Protein AF-U1Q7T6-F1 (afdb_monomer_lite)

Structure (mmCIF, N/CA/C/O backbone):
data_AF-U1Q7T6-F1
#
_entry.id   AF-U1Q7T6-F1
#
loop_
_atom_site.group_PDB
_atom_site.id
_atom_site.type_symbol
_atom_site.l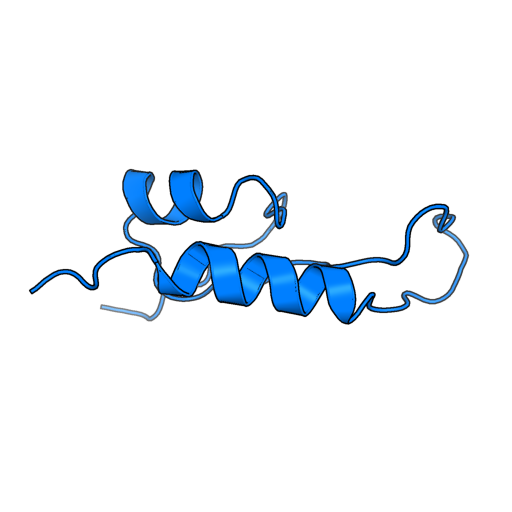abel_atom_id
_atom_site.label_alt_id
_atom_site.label_comp_id
_atom_site.label_asym_id
_atom_site.label_entity_id
_atom_site.label_seq_id
_atom_site.pdbx_PDB_ins_code
_atom_site.Cartn_x
_atom_site.Cartn_y
_atom_site.Cartn_z
_atom_site.occupancy
_atom_site.B_iso_or_equiv
_atom_site.auth_seq_id
_atom_site.auth_comp_id
_atom_site.auth_asym_id
_atom_site.auth_atom_id
_atom_site.pdbx_PDB_model_num
ATOM 1 N N . GLY A 1 1 ? -4.485 9.232 18.734 1.00 78.12 1 GLY A N 1
ATOM 2 C CA . GLY A 1 1 ? -3.047 8.894 18.678 1.00 78.12 1 GLY A CA 1
ATOM 3 C C . GLY A 1 1 ? -2.439 9.489 17.423 1.00 78.12 1 GLY A C 1
ATOM 4 O O . GLY A 1 1 ? -3.159 10.198 16.728 1.00 78.12 1 GLY A O 1
ATOM 5 N N . PRO A 1 2 ? -1.151 9.249 17.137 1.00 91.31 2 PRO A N 1
ATOM 6 C CA . PRO A 1 2 ? -0.543 9.690 15.884 1.00 91.31 2 PRO A CA 1
ATOM 7 C C . PRO A 1 2 ? -1.162 8.965 14.680 1.00 91.31 2 PRO A C 1
ATOM 9 O O . PRO A 1 2 ? -1.655 7.843 14.816 1.00 91.31 2 PRO A O 1
ATOM 12 N N . THR A 1 3 ? -1.098 9.589 13.505 1.00 91.69 3 THR A N 1
ATOM 13 C CA . THR A 1 3 ? -1.382 8.917 12.231 1.00 91.69 3 THR A CA 1
ATOM 14 C C . THR A 1 3 ? -0.313 7.860 11.962 1.00 91.69 3 THR A C 1
ATOM 16 O O . THR A 1 3 ? 0.881 8.133 12.089 1.00 91.69 3 THR A O 1
ATOM 19 N N . VAL A 1 4 ? -0.744 6.655 11.584 1.00 92.88 4 VAL A N 1
ATOM 20 C CA . VAL A 1 4 ? 0.140 5.538 11.229 1.00 92.88 4 VAL A CA 1
ATOM 21 C C . VAL A 1 4 ? 0.073 5.306 9.725 1.00 92.88 4 VAL A C 1
ATOM 23 O O . VAL A 1 4 ? -1.011 5.088 9.185 1.00 92.88 4 VAL A O 1
ATOM 26 N N . VAL A 1 5 ? 1.239 5.303 9.076 1.00 95.00 5 VAL A N 1
ATOM 27 C CA . VAL A 1 5 ? 1.390 4.994 7.649 1.00 95.00 5 VAL A CA 1
ATOM 28 C C . VAL A 1 5 ? 2.173 3.692 7.504 1.00 95.00 5 VAL A C 1
ATOM 30 O O . VAL A 1 5 ? 3.353 3.639 7.854 1.00 95.00 5 VAL A O 1
ATOM 33 N N . ALA A 1 6 ? 1.543 2.635 6.986 1.00 94.00 6 ALA A N 1
ATOM 34 C CA . ALA A 1 6 ? 2.246 1.382 6.712 1.00 94.00 6 ALA A CA 1
ATOM 35 C C . ALA A 1 6 ? 3.142 1.530 5.473 1.00 94.00 6 ALA A C 1
ATOM 37 O O . ALA A 1 6 ? 2.697 1.996 4.423 1.00 94.00 6 ALA A O 1
ATOM 38 N N . ALA A 1 7 ? 4.405 1.124 5.586 1.00 94.06 7 ALA A N 1
ATOM 39 C CA . ALA A 1 7 ? 5.403 1.247 4.528 1.00 94.06 7 ALA A CA 1
ATOM 40 C C . ALA A 1 7 ? 6.422 0.104 4.598 1.00 94.06 7 ALA A C 1
ATOM 42 O O . ALA A 1 7 ? 6.545 -0.566 5.619 1.00 94.06 7 ALA A O 1
ATOM 43 N N . GLY A 1 8 ? 7.186 -0.087 3.517 1.00 83.75 8 GLY A N 1
ATOM 44 C CA . GLY A 1 8 ? 8.164 -1.173 3.417 1.00 83.75 8 GLY A CA 1
ATOM 45 C C . GLY A 1 8 ? 7.468 -2.509 3.157 1.00 83.75 8 GLY A C 1
ATOM 46 O O . GLY A 1 8 ? 6.698 -2.999 3.965 1.00 83.75 8 GLY A O 1
ATOM 47 N N . ALA A 1 9 ? 7.694 -3.090 1.981 1.00 85.00 9 ALA A N 1
ATOM 48 C CA . ALA A 1 9 ? 7.049 -4.333 1.530 1.00 85.00 9 ALA A CA 1
ATOM 49 C C . ALA A 1 9 ? 5.521 -4.301 1.291 1.00 85.00 9 ALA A C 1
ATOM 51 O O . ALA A 1 9 ? 4.996 -5.293 0.799 1.00 85.00 9 ALA A O 1
ATOM 52 N N . VAL A 1 10 ? 4.828 -3.172 1.474 1.00 92.25 10 VAL A N 1
ATOM 53 C CA . VAL A 1 10 ? 3.424 -3.041 1.039 1.00 92.25 10 VAL A CA 1
ATOM 54 C C . VAL A 1 10 ? 3.319 -3.268 -0.477 1.00 92.25 10 VAL A C 1
ATOM 56 O O . VAL A 1 10 ? 4.113 -2.725 -1.262 1.00 92.25 10 VAL A O 1
ATOM 59 N N . ARG A 1 11 ? 2.372 -4.117 -0.893 1.00 89.19 11 ARG A N 1
ATOM 60 C CA . ARG A 1 11 ? 2.104 -4.474 -2.293 1.00 89.19 11 ARG A CA 1
ATOM 61 C C . ARG A 1 11 ? 0.612 -4.354 -2.595 1.00 89.19 11 ARG A C 1
ATOM 63 O O . ARG A 1 11 ? -0.184 -4.717 -1.734 1.00 89.19 11 ARG A O 1
ATOM 70 N N . PRO A 1 12 ? 0.239 -3.965 -3.826 1.00 88.44 12 PRO A N 1
ATOM 71 C CA . PRO A 1 12 ? -1.156 -3.876 -4.259 1.00 88.44 12 PRO A CA 1
ATOM 72 C C . PRO A 1 12 ? -2.000 -5.115 -3.940 1.00 88.44 12 PRO A C 1
ATOM 74 O O . PRO A 1 12 ? -3.105 -4.982 -3.432 1.00 88.44 12 PRO A O 1
ATOM 77 N N . HIS A 1 13 ? -1.470 -6.319 -4.193 1.00 87.44 13 HIS A N 1
ATOM 78 C CA . HIS A 1 13 ? -2.232 -7.563 -4.039 1.00 87.44 13 HIS A CA 1
ATOM 79 C C . HIS A 1 13 ? -2.535 -7.942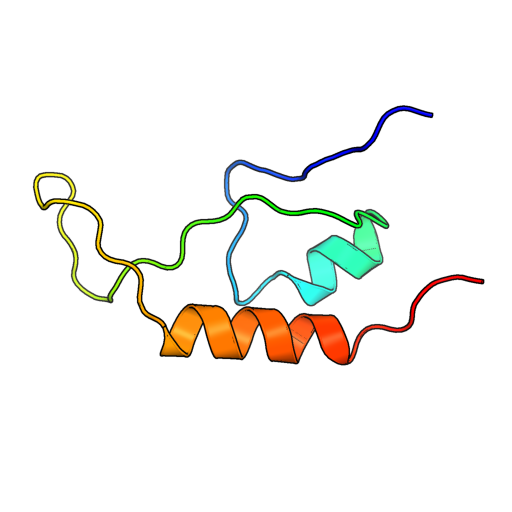 -2.578 1.00 87.44 13 HIS A C 1
ATOM 81 O O . HIS A 1 13 ? -3.377 -8.799 -2.354 1.00 87.44 13 HIS A O 1
ATOM 87 N N . GLY A 1 14 ? -1.814 -7.378 -1.602 1.00 88.81 14 GLY A N 1
ATOM 88 C CA . GLY A 1 14 ? -1.925 -7.731 -0.179 1.00 88.81 14 GLY A CA 1
ATOM 89 C C . GLY A 1 14 ? -2.528 -6.618 0.674 1.00 88.81 14 GLY A C 1
ATOM 90 O O . GLY A 1 14 ? -2.415 -6.649 1.895 1.00 88.81 14 GLY A O 1
ATOM 91 N N . LEU A 1 15 ? -3.101 -5.588 0.044 1.00 91.31 15 LEU A N 1
ATOM 92 C CA . LEU A 1 15 ? -3.606 -4.419 0.759 1.00 91.31 15 LEU A CA 1
ATOM 93 C C . LEU A 1 15 ? -4.825 -4.723 1.630 1.00 91.31 15 LEU A C 1
ATOM 95 O O . LEU A 1 15 ? -4.911 -4.175 2.722 1.00 91.31 15 LEU A O 1
ATOM 99 N N . VAL A 1 16 ? -5.744 -5.572 1.166 1.00 91.38 16 VAL A N 1
ATOM 100 C CA . VAL A 1 16 ? -6.946 -5.935 1.936 1.00 91.38 16 VAL A CA 1
ATOM 101 C C . VAL A 1 16 ? -6.540 -6.652 3.219 1.00 91.38 16 VAL A C 1
ATOM 103 O O . VAL A 1 16 ? -6.826 -6.147 4.300 1.00 91.38 16 VAL A O 1
ATOM 106 N N . ASP A 1 17 ? -5.747 -7.720 3.105 1.00 91.19 17 ASP A N 1
ATOM 107 C CA . ASP A 1 17 ? -5.228 -8.469 4.255 1.00 91.19 17 ASP A CA 1
ATOM 108 C C . ASP A 1 17 ? -4.464 -7.567 5.239 1.00 91.19 17 ASP A C 1
ATOM 110 O O . ASP A 1 17 ? -4.584 -7.709 6.458 1.00 91.19 17 ASP A O 1
ATOM 114 N N . LEU A 1 18 ? -3.680 -6.605 4.731 1.00 91.31 18 LEU A N 1
ATOM 115 C CA . LEU A 1 18 ? -2.969 -5.634 5.564 1.00 91.31 18 LEU A CA 1
ATOM 116 C C . LEU A 1 18 ? -3.941 -4.746 6.350 1.00 91.31 18 LEU A C 1
ATOM 118 O O . LEU A 1 18 ? -3.750 -4.549 7.550 1.00 91.31 18 LEU A O 1
ATOM 122 N N . VAL A 1 19 ? -4.965 -4.195 5.695 1.00 91.00 19 VAL A N 1
ATOM 123 C CA . VAL A 1 19 ? -5.962 -3.339 6.353 1.00 91.00 19 VAL A CA 1
ATOM 124 C C . VAL A 1 19 ? -6.755 -4.137 7.385 1.00 91.00 19 VAL A C 1
ATOM 126 O O . VAL A 1 19 ? -6.908 -3.670 8.511 1.00 91.00 19 VAL A O 1
ATOM 129 N N . GLU A 1 20 ? -7.198 -5.347 7.048 1.00 90.38 20 GLU A N 1
ATOM 130 C CA . GLU A 1 20 ? -7.983 -6.198 7.947 1.00 90.38 20 GLU A CA 1
ATOM 131 C C . GLU A 1 20 ? -7.181 -6.653 9.174 1.00 90.38 20 GLU A C 1
ATOM 133 O O . GLU A 1 20 ? -7.693 -6.631 10.291 1.00 90.38 20 GLU A O 1
ATOM 138 N N . SER A 1 21 ? -5.906 -7.012 8.999 1.00 91.50 21 SER A N 1
ATOM 139 C CA . SER A 1 21 ? -5.061 -7.511 10.095 1.00 91.50 21 SER A CA 1
ATOM 140 C C . SER A 1 21 ? -4.484 -6.421 11.001 1.00 91.50 21 SER A C 1
ATOM 142 O O . SER A 1 21 ? -4.151 -6.701 12.152 1.00 91.50 21 SER A O 1
ATOM 144 N N . THR A 1 22 ? -4.339 -5.186 10.506 1.00 90.50 22 THR A N 1
ATOM 145 C CA . THR A 1 22 ? -3.667 -4.102 11.250 1.00 90.50 22 THR A CA 1
ATOM 146 C C . THR A 1 22 ? -4.570 -2.924 11.593 1.00 90.50 22 THR A C 1
ATOM 148 O O . THR A 1 22 ? -4.231 -2.128 12.468 1.00 90.50 22 THR A O 1
ATOM 151 N N . GLY A 1 23 ? -5.692 -2.761 10.891 1.00 90.06 23 GLY A N 1
ATOM 152 C CA . GLY A 1 23 ? -6.544 -1.582 10.994 1.00 90.06 23 GLY A CA 1
ATOM 153 C C . GLY A 1 23 ? -5.909 -0.297 10.450 1.00 90.06 23 GLY A C 1
ATOM 154 O O . GLY A 1 23 ? -6.436 0.787 10.711 1.00 90.06 23 GLY A O 1
ATOM 155 N N . VAL A 1 24 ? -4.795 -0.370 9.711 1.00 91.56 24 VAL A N 1
ATOM 156 C CA . VAL A 1 24 ? -4.132 0.824 9.169 1.00 91.56 24 VAL A CA 1
ATOM 157 C C . VAL A 1 24 ? -5.046 1.586 8.201 1.00 91.56 24 VAL A C 1
ATOM 159 O O . VAL A 1 24 ? -5.871 0.998 7.502 1.00 91.56 24 VAL A O 1
ATOM 162 N N . ARG A 1 25 ? -4.911 2.916 8.172 1.00 89.44 25 ARG A N 1
ATOM 163 C CA . ARG A 1 25 ? -5.721 3.811 7.323 1.00 89.44 25 ARG A CA 1
ATOM 164 C C . ARG A 1 25 ? -4.932 4.505 6.222 1.00 89.44 25 ARG A C 1
ATOM 166 O O . ARG A 1 25 ? -5.527 4.984 5.265 1.00 89.44 25 ARG A O 1
ATOM 173 N N . GLU A 1 26 ? -3.609 4.531 6.337 1.00 93.25 26 GLU A N 1
ATOM 174 C CA . GLU A 1 26 ? -2.725 5.137 5.351 1.00 93.25 26 GLU A CA 1
ATOM 175 C C . GLU A 1 26 ? -1.600 4.170 4.988 1.00 93.25 26 GLU A C 1
ATOM 177 O O . GLU A 1 26 ? -1.022 3.498 5.845 1.00 93.25 26 GLU A O 1
ATOM 182 N N . VAL A 1 27 ? -1.281 4.095 3.697 1.00 94.19 27 VAL A N 1
ATOM 183 C CA . VAL A 1 27 ? -0.218 3.233 3.180 1.00 94.19 27 VAL A CA 1
ATOM 184 C C . VAL A 1 27 ? 0.686 4.019 2.245 1.00 94.19 27 VAL A C 1
ATOM 186 O O . VAL A 1 27 ? 0.226 4.793 1.407 1.00 94.19 27 VAL A O 1
ATOM 189 N N . HIS A 1 28 ? 1.985 3.772 2.351 1.00 94.88 28 HIS A N 1
ATOM 190 C CA . HIS A 1 28 ? 2.970 4.199 1.375 1.00 94.88 28 HIS A CA 1
ATOM 191 C C . HIS A 1 28 ? 3.507 2.958 0.665 1.00 94.88 28 HIS A C 1
ATOM 193 O O . HIS A 1 28 ? 4.174 2.102 1.250 1.00 94.88 28 HIS A O 1
ATOM 199 N N . MET A 1 29 ? 3.210 2.861 -0.627 1.00 93.44 29 MET A N 1
ATOM 200 C CA . MET A 1 29 ? 3.608 1.734 -1.457 1.00 93.44 29 MET A CA 1
ATOM 201 C C . MET A 1 29 ? 4.114 2.194 -2.818 1.00 93.44 29 MET A C 1
ATOM 203 O O . MET A 1 29 ? 3.801 3.285 -3.290 1.00 93.44 29 MET A O 1
ATOM 207 N N . ARG A 1 30 ? 4.851 1.301 -3.478 1.00 91.94 30 ARG A N 1
ATOM 208 C CA . ARG A 1 30 ? 5.213 1.452 -4.886 1.00 91.94 30 ARG A CA 1
ATOM 209 C C . ARG A 1 30 ? 4.212 0.697 -5.753 1.00 91.94 30 ARG A C 1
ATOM 211 O O . ARG A 1 30 ? 3.820 -0.414 -5.407 1.00 91.94 30 ARG A O 1
ATOM 218 N N . CYS A 1 31 ? 3.888 1.271 -6.905 1.00 93.31 31 CYS A N 1
ATOM 219 C CA . CYS A 1 31 ? 3.167 0.609 -7.991 1.00 93.31 31 CYS A CA 1
ATOM 220 C C . CYS A 1 31 ? 4.024 0.693 -9.261 1.00 93.31 31 CYS A C 1
ATOM 222 O O . CYS A 1 31 ? 3.707 1.495 -10.135 1.00 93.31 31 CYS A O 1
ATOM 224 N N . PRO A 1 32 ? 5.165 -0.016 -9.330 1.00 91.81 32 PRO A N 1
ATOM 225 C CA . PRO A 1 32 ? 6.062 0.092 -10.473 1.00 91.81 32 PRO A CA 1
ATOM 226 C C . PRO A 1 32 ? 5.424 -0.541 -11.713 1.00 91.81 32 PRO A C 1
ATOM 228 O O . PRO A 1 32 ? 4.657 -1.497 -11.589 1.00 91.81 32 PRO A O 1
ATOM 231 N N . ARG A 1 33 ? 5.782 -0.051 -12.902 1.00 92.12 33 ARG A N 1
ATOM 232 C CA . ARG A 1 33 ? 5.542 -0.807 -14.138 1.00 92.12 33 ARG A CA 1
ATOM 233 C C . ARG A 1 33 ? 6.228 -2.173 -14.062 1.00 92.12 33 ARG A C 1
ATOM 235 O O . ARG A 1 33 ? 7.275 -2.324 -13.431 1.00 92.12 33 ARG A O 1
ATOM 242 N N . GLU A 1 34 ? 5.630 -3.172 -14.698 1.00 86.69 34 GLU A N 1
ATOM 243 C CA . GLU A 1 34 ? 6.246 -4.494 -14.805 1.00 86.69 34 GLU A CA 1
ATOM 244 C C . GLU A 1 34 ? 7.532 -4.441 -15.639 1.00 86.69 34 GLU A C 1
ATOM 246 O O . GLU A 1 34 ? 7.670 -3.625 -16.550 1.00 86.69 34 GLU A O 1
ATOM 251 N N . GLY A 1 35 ? 8.483 -5.318 -15.309 1.00 89.06 35 GLY A N 1
ATOM 252 C CA . GLY A 1 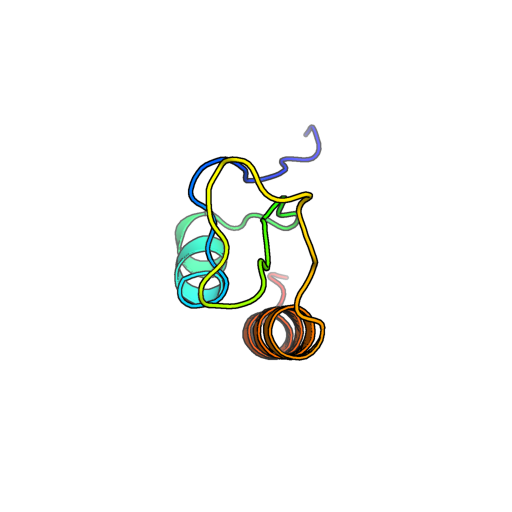35 ? 9.743 -5.456 -16.044 1.00 89.06 35 GLY A CA 1
ATOM 253 C C . GLY A 1 35 ? 10.797 -4.383 -15.764 1.00 89.06 35 GLY A C 1
ATOM 254 O O . GLY A 1 35 ? 11.837 -4.402 -16.411 1.00 89.06 35 GLY A O 1
ATOM 255 N N . MET A 1 36 ? 10.565 -3.476 -14.809 1.00 88.81 36 MET A N 1
ATOM 256 C CA . MET A 1 36 ? 11.540 -2.439 -14.463 1.00 88.81 36 MET A CA 1
ATOM 257 C C . MET A 1 36 ? 12.809 -3.011 -13.832 1.00 88.81 36 MET A C 1
ATOM 259 O O . MET A 1 36 ? 12.743 -3.841 -12.918 1.00 88.81 36 MET A O 1
ATOM 263 N N . THR A 1 37 ? 13.961 -2.500 -14.260 1.00 87.81 37 THR A N 1
ATOM 264 C CA . THR A 1 37 ? 15.257 -2.827 -13.652 1.00 87.81 37 THR A CA 1
ATOM 265 C C . THR A 1 37 ? 15.622 -1.837 -12.533 1.00 87.81 37 THR A C 1
ATOM 267 O O . THR A 1 37 ? 15.073 -0.734 -12.481 1.00 87.81 37 THR A O 1
ATOM 270 N N . PRO A 1 38 ? 16.519 -2.199 -11.590 1.00 85.00 38 PRO A N 1
ATOM 271 C CA . PRO A 1 38 ? 16.893 -1.317 -10.478 1.00 85.00 38 PRO A CA 1
ATOM 272 C C . PRO A 1 38 ? 17.497 0.030 -10.898 1.00 85.00 38 PRO A C 1
ATOM 274 O O . PRO A 1 38 ? 17.345 1.005 -10.164 1.00 85.00 38 PRO A O 1
ATOM 277 N N . ASP A 1 39 ? 18.155 0.077 -12.058 1.00 90.88 39 ASP A N 1
ATOM 278 C CA . ASP A 1 39 ? 18.866 1.260 -12.557 1.00 90.88 39 ASP A CA 1
ATOM 279 C C . ASP A 1 39 ? 17.974 2.189 -13.397 1.00 90.88 39 ASP A C 1
ATOM 281 O O . ASP A 1 39 ? 18.355 3.314 -13.730 1.00 90.88 39 ASP A O 1
ATOM 285 N N . GLU A 1 40 ? 16.764 1.747 -13.737 1.00 91.25 40 GLU A N 1
ATOM 286 C CA . GLU A 1 40 ? 15.802 2.562 -14.467 1.00 91.25 40 GLU A CA 1
ATOM 287 C C . GLU A 1 40 ? 15.089 3.556 -13.537 1.00 91.25 40 GLU A C 1
ATOM 289 O O . GLU A 1 40 ? 14.699 3.212 -12.414 1.00 91.25 40 GLU A O 1
ATOM 294 N N . PRO A 1 41 ? 14.818 4.792 -14.002 1.00 90.81 41 PRO A N 1
ATOM 295 C CA . PRO A 1 41 ? 13.983 5.722 -13.256 1.00 90.81 41 PRO A CA 1
ATOM 296 C C . PRO A 1 41 ? 12.620 5.103 -12.950 1.00 90.81 41 PRO A C 1
ATOM 298 O O . PRO A 1 41 ? 11.917 4.687 -13.869 1.00 90.81 41 PRO A O 1
ATOM 301 N N . GLN A 1 42 ? 12.221 5.103 -11.674 1.00 87.12 42 GLN A N 1
ATOM 302 C CA . GLN A 1 42 ? 10.916 4.604 -11.229 1.00 87.12 42 GLN A CA 1
ATOM 303 C C . GLN A 1 42 ? 9.766 5.216 -12.046 1.00 87.12 42 GLN A C 1
ATOM 305 O O . GLN A 1 42 ? 9.665 6.436 -12.209 1.00 87.12 42 GLN A O 1
ATOM 310 N N . ARG A 1 43 ? 8.867 4.356 -12.533 1.00 93.00 43 ARG A N 1
ATOM 311 C CA . ARG A 1 43 ? 7.647 4.734 -13.245 1.00 93.00 43 ARG A CA 1
ATOM 312 C C . ARG A 1 43 ? 6.461 4.068 -12.577 1.00 93.00 43 ARG A C 1
ATOM 314 O O . ARG A 1 43 ? 6.436 2.849 -12.427 1.00 93.00 43 ARG A O 1
ATOM 321 N N . THR A 1 44 ? 5.474 4.878 -12.224 1.00 94.31 44 THR A N 1
ATOM 322 C CA . THR A 1 44 ? 4.214 4.390 -11.673 1.00 94.31 44 THR A CA 1
ATOM 323 C C . THR A 1 44 ? 3.350 3.790 -12.780 1.00 94.31 44 THR A C 1
ATOM 325 O O . THR A 1 44 ? 3.164 4.397 -13.837 1.00 94.31 44 THR A O 1
ATOM 328 N N . ASP A 1 45 ? 2.815 2.599 -12.536 1.00 94.94 45 ASP A N 1
ATOM 329 C CA . ASP A 1 45 ? 1.736 2.002 -13.312 1.00 94.94 45 ASP A CA 1
ATOM 330 C C . ASP A 1 45 ? 0.385 2.447 -12.739 1.00 94.94 45 ASP A C 1
ATOM 332 O O . ASP A 1 45 ? -0.040 2.014 -11.665 1.00 94.94 45 ASP A O 1
ATOM 336 N N . GLU A 1 46 ? -0.306 3.316 -13.472 1.00 96.00 46 GLU A N 1
ATOM 337 C CA . GLU A 1 46 ? -1.623 3.830 -13.094 1.00 96.00 46 GLU A CA 1
ATOM 338 C C . GLU A 1 46 ? -2.692 2.736 -12.983 1.00 96.00 46 GLU A C 1
ATOM 340 O O . GLU A 1 46 ? -3.583 2.836 -12.139 1.00 96.00 46 GLU A O 1
ATOM 345 N N . ALA A 1 47 ? -2.619 1.675 -13.794 1.00 95.12 47 ALA A N 1
ATOM 346 C CA . ALA A 1 47 ? -3.570 0.570 -13.712 1.00 95.12 47 ALA A CA 1
ATOM 347 C C . ALA A 1 47 ? -3.357 -0.243 -12.430 1.00 95.12 47 ALA A C 1
ATOM 349 O O . ALA A 1 47 ? -4.313 -0.758 -11.847 1.00 95.12 47 ALA A O 1
ATOM 350 N N . LEU A 1 48 ? -2.113 -0.349 -11.964 1.00 94.19 48 LEU A N 1
ATOM 351 C CA . LEU A 1 48 ? -1.797 -0.987 -10.692 1.00 94.19 48 LEU A CA 1
ATOM 352 C C . LEU A 1 48 ? -2.236 -0.125 -9.498 1.00 94.19 48 LEU A C 1
ATOM 354 O O . LEU A 1 48 ? -2.818 -0.657 -8.553 1.00 94.19 48 LEU A O 1
ATOM 358 N N . VAL A 1 49 ? -2.055 1.199 -9.578 1.00 94.75 49 VAL A N 1
ATOM 359 C CA . VAL A 1 49 ? -2.600 2.147 -8.588 1.00 94.75 49 VAL A CA 1
ATOM 360 C C . VAL A 1 49 ? -4.119 2.030 -8.508 1.00 94.75 49 VAL A C 1
ATOM 362 O O . VAL A 1 49 ? -4.667 1.892 -7.417 1.00 94.75 49 VAL A O 1
ATOM 365 N N . ARG A 1 50 ? -4.807 2.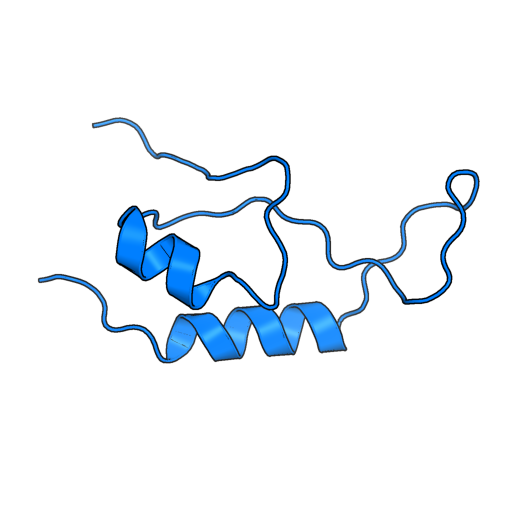046 -9.655 1.00 95.31 50 ARG A N 1
ATOM 366 C CA . ARG A 1 50 ? -6.268 1.930 -9.713 1.00 95.31 50 ARG A CA 1
ATOM 367 C C . ARG A 1 50 ? -6.751 0.645 -9.045 1.00 95.31 50 ARG A C 1
ATOM 369 O O . ARG A 1 50 ? -7.594 0.719 -8.159 1.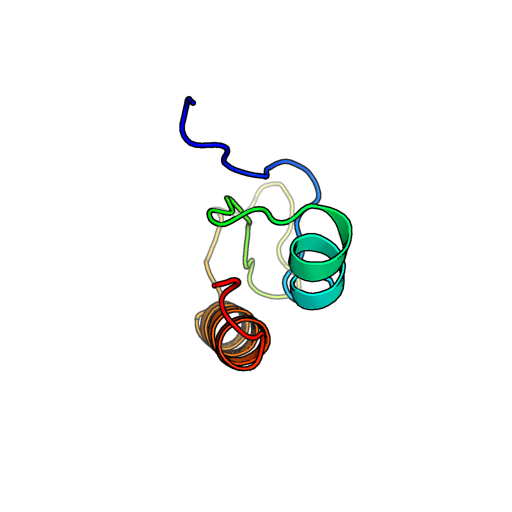00 95.31 50 ARG A O 1
ATOM 376 N N . ARG A 1 51 ? -6.157 -0.499 -9.400 1.00 92.88 51 ARG A N 1
ATOM 377 C CA . ARG A 1 51 ? -6.489 -1.801 -8.800 1.00 92.88 51 ARG A CA 1
ATOM 378 C C . ARG A 1 51 ? -6.305 -1.807 -7.286 1.00 92.88 51 ARG A C 1
ATOM 380 O O . ARG A 1 51 ? -7.166 -2.303 -6.571 1.00 92.88 51 ARG A O 1
ATOM 387 N N . ALA A 1 52 ? -5.214 -1.228 -6.795 1.00 93.00 52 ALA A N 1
ATOM 388 C CA . ALA A 1 52 ? -4.963 -1.127 -5.365 1.00 93.00 52 ALA A CA 1
ATOM 389 C C . ALA A 1 52 ? -6.010 -0.270 -4.635 1.00 93.00 52 ALA A C 1
ATOM 391 O O . ALA A 1 52 ? -6.498 -0.665 -3.580 1.00 93.00 52 ALA A O 1
ATOM 392 N N . VAL A 1 53 ? -6.374 0.884 -5.205 1.00 92.94 53 VAL A N 1
ATOM 393 C CA . VAL A 1 53 ? -7.408 1.775 -4.652 1.00 92.94 53 VAL A CA 1
ATOM 394 C C . VAL A 1 53 ? -8.775 1.096 -4.652 1.00 92.94 53 VAL A C 1
ATOM 396 O O . VAL A 1 53 ? -9.504 1.177 -3.667 1.00 92.94 53 VAL A O 1
ATOM 399 N N . GLU A 1 54 ? -9.136 0.429 -5.744 1.00 92.88 54 GLU A N 1
ATOM 400 C CA . GLU A 1 54 ? -10.406 -0.289 -5.859 1.00 92.88 54 GLU A CA 1
ATOM 401 C C . GLU A 1 54 ? -10.494 -1.442 -4.854 1.00 92.88 54 GLU A C 1
ATOM 403 O O . GLU A 1 54 ? -11.523 -1.579 -4.200 1.00 92.88 54 GLU A O 1
ATOM 408 N N . ALA A 1 55 ? -9.406 -2.193 -4.653 1.00 89.44 55 ALA A N 1
ATOM 409 C CA . ALA A 1 55 ? -9.356 -3.288 -3.687 1.00 89.44 55 ALA A CA 1
ATOM 410 C C . ALA A 1 55 ? -9.581 -2.826 -2.237 1.00 89.44 55 ALA A C 1
ATOM 412 O O . ALA A 1 55 ? -10.264 -3.501 -1.477 1.00 89.44 55 ALA A O 1
ATOM 413 N N . VAL A 1 56 ? -9.043 -1.669 -1.832 1.00 88.56 56 VAL A N 1
ATOM 414 C CA . VAL A 1 56 ? -9.249 -1.167 -0.457 1.00 88.56 56 VAL A CA 1
ATOM 415 C C . VAL A 1 56 ? -10.591 -0.467 -0.271 1.00 88.56 56 VAL A C 1
ATOM 417 O O . VAL A 1 56 ? -11.112 -0.443 0.838 1.00 88.56 56 VAL A O 1
ATOM 420 N N . ARG A 1 57 ? -11.193 0.079 -1.337 1.00 88.25 57 ARG A N 1
ATOM 421 C CA . ARG A 1 57 ? -12.522 0.715 -1.268 1.00 88.25 57 ARG A CA 1
ATOM 422 C C . ARG A 1 57 ? -13.639 -0.263 -0.918 1.00 88.25 57 ARG A C 1
ATOM 424 O O . ARG A 1 57 ? -14.685 0.177 -0.453 1.00 88.25 57 ARG A O 1
ATOM 431 N N . THR A 1 58 ? -13.442 -1.557 -1.158 1.00 84.62 58 THR A N 1
ATOM 432 C CA . TH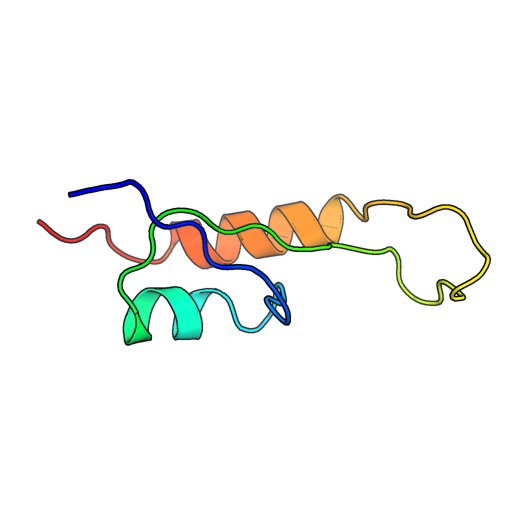R A 1 58 ? -14.406 -2.594 -0.774 1.00 84.62 58 THR A CA 1
ATOM 433 C C . THR A 1 58 ? -14.287 -3.006 0.692 1.00 84.62 58 THR A C 1
ATOM 435 O O . THR A 1 58 ? -15.140 -3.748 1.170 1.00 84.62 58 THR A O 1
ATOM 438 N N . VAL A 1 59 ? -13.254 -2.545 1.408 1.00 84.31 59 VAL A N 1
ATOM 439 C CA . VAL A 1 59 ? -13.066 -2.838 2.832 1.00 84.31 59 VAL A CA 1
ATOM 440 C C . VAL A 1 59 ? -13.933 -1.883 3.659 1.00 84.31 59 VAL A C 1
ATOM 442 O O . VAL A 1 59 ? -13.815 -0.664 3.494 1.00 84.31 59 VAL A O 1
ATOM 445 N N . PRO A 1 60 ? -14.807 -2.393 4.547 1.00 80.00 60 PRO A N 1
ATOM 446 C CA . PRO A 1 60 ? -15.618 -1.551 5.415 1.00 80.00 60 PRO A CA 1
ATOM 447 C C . PRO A 1 60 ? -14.756 -0.644 6.294 1.00 80.00 60 PRO A C 1
ATOM 449 O O . PRO A 1 60 ? -13.737 -1.068 6.843 1.00 80.00 60 PRO A O 1
ATOM 452 N N . LEU A 1 61 ? -15.190 0.604 6.472 1.00 74.75 61 LEU A N 1
ATOM 453 C CA . LEU A 1 61 ? -14.627 1.460 7.508 1.00 74.75 61 LEU A CA 1
ATOM 454 C C . LEU A 1 61 ? -15.165 0.988 8.869 1.00 74.75 61 LEU A C 1
ATOM 456 O O . LEU A 1 61 ? -16.376 0.812 8.997 1.00 74.75 61 LEU A O 1
ATOM 460 N N . PRO A 1 62 ? -14.301 0.775 9.873 1.00 66.25 62 PRO A N 1
ATOM 461 C CA . PRO A 1 62 ? -14.730 0.570 11.253 1.00 66.25 62 PRO A CA 1
ATOM 462 C C . PRO A 1 62 ? -15.584 1.739 11.750 1.00 66.25 62 PRO A C 1
ATOM 464 O O . PRO A 1 62 ? -15.315 2.882 11.368 1.00 66.25 62 PRO A O 1
ATOM 467 N N . GLU A 1 63 ? -16.574 1.422 12.588 1.00 65.06 63 GLU A N 1
ATOM 468 C CA . GLU A 1 63 ? -17.439 2.393 13.280 1.00 65.06 63 GLU A CA 1
ATOM 469 C C . GLU A 1 63 ? -16.660 3.329 14.218 1.00 65.06 63 GLU A C 1
ATOM 471 O O . GLU A 1 63 ? -15.656 2.882 14.828 1.00 65.06 63 GLU A O 1
#

Sequence (63 aa):
GPTVVAAGAVRPHGLVDLVESTGVREVHMRCPREGMTPDEPQRTDEALVRRAVEAVRTVPLPE

Foldseek 3Di:
DDQDEAEDPDALVCLLVVCVVPVHDHYDDAQFDPPDDPPDDGDHDVVSVVSSVVVCVPRDRDD

pLDDT: mean 89.6, std 5.96, range [65.06, 96.0]

Organism: NCBI:txid1227262

Secondary structure (DSSP, 8-state):
----EE-SS--GGGHHHHHHHH---EE----BPTT--TTSPP-B-HHHHHHHHHHHHTSPPP-

Radius of gyration: 13.13 Å; chains: 1; bounding box: 36×18×35 Å